Protein AF-A0A381X0J1-F1 (afdb_monomer_lite)

Radius of gyration: 20.76 Å; chains: 1; bounding box: 48×38×44 Å

Foldseek 3Di:
DCVQQVVDPVSVVVSVVVVVVVVVVVVVLCCQAPVQEDCDDDDPVSGDPPTGHDNNVCVVCVCCVVPNPDPPVCVVVVVVVVVCVVCVVVVVD

pLDDT: mean 91.74, std 7.8, range [56.62, 98.44]

Structure (mmCIF, N/CA/C/O backbone):
data_AF-A0A381X0J1-F1
#
_entry.id   AF-A0A381X0J1-F1
#
loop_
_atom_site.group_PDB
_atom_site.id
_atom_site.type_symbol
_atom_site.label_atom_id
_atom_site.label_alt_id
_atom_site.label_comp_id
_atom_site.label_asym_id
_atom_site.label_entity_id
_atom_site.label_seq_id
_atom_site.pdbx_PDB_ins_code
_atom_site.Cartn_x
_atom_site.Cartn_y
_atom_site.Cartn_z
_atom_site.occupancy
_atom_site.B_iso_or_equiv
_atom_site.auth_seq_id
_atom_site.auth_comp_id
_atom_site.auth_asym_id
_atom_site.auth_atom_id
_atom_site.pdbx_PDB_model_num
ATOM 1 N N . MET A 1 1 ? -20.656 -7.529 20.221 1.00 56.62 1 MET A N 1
ATOM 2 C CA . MET A 1 1 ? -20.673 -6.256 19.454 1.00 56.62 1 MET A CA 1
ATOM 3 C C . MET A 1 1 ? -21.297 -5.099 20.231 1.00 56.62 1 MET A C 1
ATOM 5 O O . MET A 1 1 ? -20.644 -4.067 20.314 1.00 56.62 1 MET A O 1
ATOM 9 N N . LYS A 1 2 ? -22.495 -5.248 20.828 1.00 61.88 2 LYS A N 1
ATOM 10 C CA . LYS A 1 2 ? -23.132 -4.173 21.621 1.00 61.88 2 LYS A CA 1
ATOM 11 C C . LYS A 1 2 ? -22.322 -3.701 22.835 1.00 61.88 2 LYS A C 1
ATOM 13 O O . LYS A 1 2 ? -22.351 -2.517 23.120 1.00 61.88 2 LYS A O 1
ATOM 18 N N . GLU A 1 3 ? -21.569 -4.577 23.499 1.00 70.00 3 GLU A N 1
ATOM 19 C CA . GLU A 1 3 ? -20.827 -4.182 24.712 1.00 70.00 3 GLU A CA 1
ATOM 20 C C . GLU A 1 3 ? -19.619 -3.266 24.467 1.00 70.00 3 GLU A C 1
ATOM 22 O O . GLU A 1 3 ? -19.225 -2.539 25.370 1.00 70.00 3 GLU A O 1
ATOM 27 N N . ASN A 1 4 ? -19.061 -3.247 23.251 1.00 74.94 4 ASN A N 1
ATOM 28 C CA . ASN A 1 4 ? -17.871 -2.445 22.948 1.00 74.94 4 ASN A CA 1
ATOM 29 C C . ASN A 1 4 ? -18.198 -1.266 22.021 1.00 74.94 4 ASN A C 1
ATOM 31 O O . ASN A 1 4 ? -18.111 -0.117 22.438 1.00 74.94 4 ASN A O 1
ATOM 35 N N . L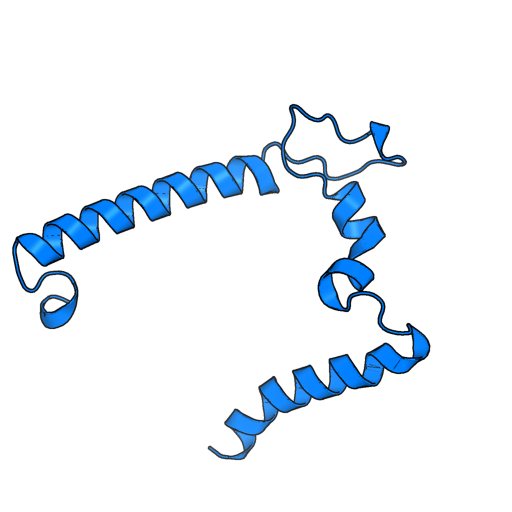EU A 1 5 ? -18.627 -1.532 20.781 1.00 76.94 5 LEU A N 1
ATOM 36 C CA . LEU A 1 5 ? -18.797 -0.479 19.769 1.00 76.94 5 LEU A CA 1
ATOM 37 C C . LEU A 1 5 ? -20.092 0.334 19.939 1.00 76.94 5 LEU A C 1
ATOM 39 O O . LEU A 1 5 ? -20.138 1.513 19.608 1.00 76.94 5 LEU A O 1
ATOM 43 N N . PHE A 1 6 ? -21.144 -0.284 20.480 1.00 87.88 6 PHE A N 1
ATOM 44 C CA . PHE A 1 6 ? -22.483 0.316 20.571 1.00 87.88 6 PHE A CA 1
ATOM 45 C C . PHE A 1 6 ? -23.000 0.394 22.012 1.00 87.88 6 PHE A C 1
ATOM 47 O O . PHE A 1 6 ? -24.203 0.311 22.252 1.00 87.88 6 PHE A O 1
ATOM 54 N N . SER A 1 7 ? -22.092 0.512 22.983 1.00 88.19 7 SER A N 1
ATOM 55 C CA . SER A 1 7 ? 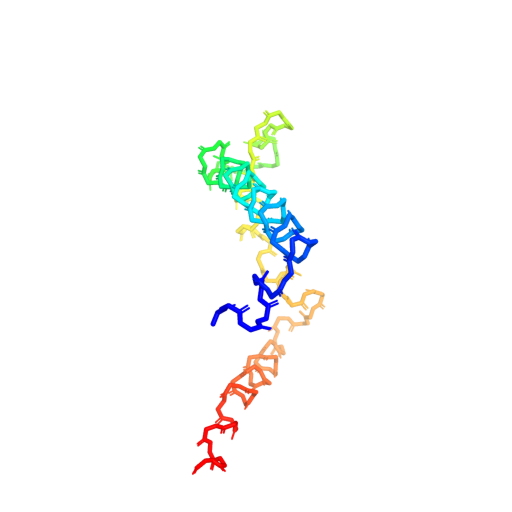-22.431 0.446 24.412 1.00 88.19 7 SER A CA 1
ATOM 56 C C . SER A 1 7 ? -23.050 1.728 24.964 1.00 88.19 7 SER A C 1
ATOM 58 O O . SER A 1 7 ? -23.708 1.702 25.999 1.00 88.19 7 SER A O 1
ATOM 60 N N . SER A 1 8 ? -22.877 2.850 24.267 1.00 90.25 8 SER A N 1
ATOM 61 C CA . SER A 1 8 ? -23.493 4.138 24.584 1.00 90.25 8 SER A CA 1
ATOM 62 C C . SER A 1 8 ? -23.851 4.889 23.300 1.00 90.25 8 SER A C 1
ATOM 64 O O . SER A 1 8 ? -23.362 4.554 22.215 1.00 90.25 8 SER A O 1
ATOM 66 N N . LEU A 1 9 ? -24.688 5.927 23.409 1.00 89.56 9 LEU A N 1
ATOM 67 C CA . LEU A 1 9 ? -25.011 6.807 22.277 1.00 89.56 9 LEU A CA 1
ATOM 68 C C . LEU A 1 9 ? -23.751 7.473 21.703 1.00 89.56 9 LEU A C 1
ATOM 70 O O . LEU A 1 9 ? -23.607 7.559 20.486 1.00 89.56 9 LEU A O 1
ATOM 74 N N . TRP A 1 10 ? -22.808 7.863 22.569 1.00 92.25 10 TRP A N 1
ATOM 75 C CA . TRP A 1 10 ? -21.519 8.419 22.156 1.00 92.25 10 TRP A CA 1
ATOM 76 C C . TRP A 1 10 ? -20.673 7.399 21.387 1.00 92.25 10 TRP A C 1
ATOM 78 O O . TRP A 1 10 ? -20.232 7.681 20.275 1.00 92.25 10 TRP A O 1
ATOM 88 N N . ASN A 1 11 ? -20.516 6.184 21.923 1.00 92.25 11 ASN A N 1
ATOM 89 C CA . ASN A 1 11 ? -19.746 5.125 21.258 1.00 92.25 11 ASN A CA 1
ATOM 90 C C . ASN A 1 11 ? -20.374 4.731 19.915 1.00 92.25 11 ASN A C 1
ATOM 92 O O . ASN A 1 11 ? -19.660 4.513 18.939 1.00 92.25 11 ASN A O 1
ATOM 96 N N . THR A 1 12 ? -21.707 4.726 19.840 1.00 92.44 12 THR A N 1
ATOM 97 C CA . THR A 1 12 ? -22.447 4.483 18.597 1.00 92.44 12 THR A CA 1
ATOM 98 C C . THR A 1 12 ? -22.171 5.570 17.559 1.00 92.44 12 THR A C 1
ATOM 100 O O . THR A 1 12 ? -21.847 5.244 16.420 1.00 92.44 12 THR A O 1
ATOM 103 N N . ALA A 1 13 ? -22.243 6.850 17.938 1.00 95.44 13 ALA A N 1
ATOM 104 C CA . ALA A 1 13 ? -21.971 7.967 17.033 1.00 95.44 13 ALA A CA 1
ATOM 105 C C . ALA A 1 13 ? -20.525 7.948 16.511 1.00 95.44 13 ALA A C 1
ATOM 107 O O . ALA A 1 13 ? -20.306 8.055 15.305 1.00 95.44 13 ALA A O 1
ATOM 108 N N . VAL A 1 14 ? -19.546 7.739 17.398 1.00 95.31 14 VAL A N 1
ATOM 109 C CA . VAL A 1 14 ? -18.127 7.632 17.022 1.00 95.31 14 VAL A CA 1
ATOM 110 C C . VAL A 1 14 ? -17.892 6.427 16.111 1.00 95.31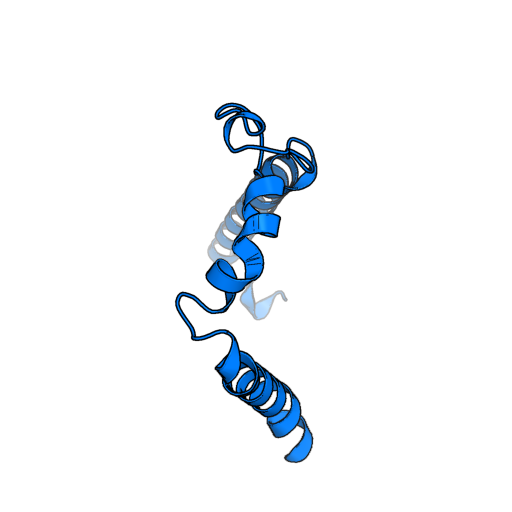 14 VAL A C 1
ATOM 112 O O . VAL A 1 14 ? -17.215 6.554 15.096 1.00 95.31 14 VAL A O 1
ATOM 115 N N . THR A 1 15 ? -18.488 5.274 16.420 1.00 95.19 15 THR A N 1
ATOM 116 C CA . THR A 1 15 ? -18.377 4.071 15.584 1.00 95.19 15 THR A CA 1
ATOM 117 C C . THR A 1 15 ? -18.939 4.303 14.185 1.00 95.19 15 THR A C 1
ATOM 119 O O . THR A 1 15 ? -18.307 3.916 13.206 1.00 95.19 15 THR A O 1
ATOM 122 N N . LEU A 1 16 ? -20.104 4.945 14.069 1.00 95.81 16 LEU A N 1
ATOM 123 C CA . LEU A 1 16 ? -20.704 5.255 12.771 1.00 95.81 16 LEU A CA 1
ATOM 124 C C . LEU A 1 16 ? -19.866 6.263 11.981 1.00 95.81 16 LEU A C 1
ATOM 126 O O . LEU A 1 16 ? -19.670 6.069 10.785 1.00 95.81 16 LEU A O 1
ATOM 130 N N . LEU A 1 17 ? -19.331 7.294 12.641 1.00 97.12 17 LEU A N 1
ATOM 131 C CA . LEU A 1 17 ? -18.443 8.274 12.014 1.00 97.12 17 LEU A CA 1
ATOM 132 C C . LEU A 1 17 ? -17.171 7.607 11.477 1.00 97.12 17 LEU A C 1
ATOM 134 O O . LEU A 1 17 ? -16.811 7.811 10.320 1.00 97.12 17 LEU A O 1
ATOM 138 N N . LEU A 1 18 ? -16.507 6.796 12.304 1.00 97.31 18 LEU A N 1
ATOM 139 C CA . LEU A 1 18 ? -15.303 6.072 11.905 1.00 97.31 18 LEU A CA 1
ATOM 140 C C . LEU A 1 18 ? -15.611 5.072 10.795 1.00 97.31 18 LEU A C 1
ATOM 142 O O . LEU A 1 18 ? -14.875 5.021 9.820 1.00 97.31 18 LEU A O 1
ATOM 146 N N . GLY A 1 19 ? -16.718 4.334 10.894 1.00 97.25 19 GLY A N 1
ATOM 147 C CA . GLY A 1 19 ? -17.156 3.414 9.849 1.00 97.25 19 GLY A CA 1
ATOM 148 C C . GLY A 1 19 ? -17.404 4.126 8.519 1.00 97.25 19 GLY A C 1
ATOM 149 O O . GLY A 1 19 ? -16.912 3.681 7.485 1.00 97.25 19 GLY A O 1
ATOM 150 N N . TRP A 1 20 ? -18.100 5.265 8.543 1.00 98.00 20 TRP A N 1
ATOM 151 C CA . TRP A 1 20 ? -18.319 6.095 7.359 1.00 98.00 20 TRP A CA 1
ATOM 152 C C . TRP A 1 20 ? -17.001 6.605 6.767 1.00 98.00 20 TRP A C 1
ATOM 154 O O . TRP A 1 20 ? -16.776 6.466 5.565 1.00 98.00 20 TRP A O 1
ATOM 164 N N . PHE A 1 21 ? -16.103 7.128 7.607 1.00 98.44 21 PHE A N 1
ATOM 165 C CA . PHE A 1 21 ? -14.788 7.595 7.175 1.00 98.44 21 PHE A CA 1
ATOM 166 C C . PHE A 1 21 ? -13.958 6.463 6.568 1.00 98.44 21 PHE A C 1
ATOM 168 O O . PHE A 1 21 ? -13.387 6.637 5.497 1.00 98.44 21 PHE A O 1
ATOM 175 N N . THR A 1 22 ? -13.921 5.291 7.209 1.00 98.31 22 THR A N 1
ATOM 176 C CA . THR A 1 22 ? -13.216 4.113 6.700 1.00 98.31 22 THR A CA 1
ATOM 177 C C . THR A 1 22 ? -13.755 3.710 5.337 1.00 98.31 22 THR A C 1
ATOM 179 O O . THR A 1 22 ? -12.965 3.558 4.416 1.00 98.31 22 THR A O 1
ATOM 182 N N . VAL A 1 23 ? -15.077 3.597 5.174 1.00 98.38 23 VAL A N 1
ATOM 183 C CA . VAL A 1 23 ? -15.672 3.242 3.877 1.00 98.38 23 VAL A CA 1
ATOM 184 C C . VAL A 1 23 ? -15.301 4.271 2.813 1.00 98.38 23 VAL A C 1
ATOM 186 O O . VAL A 1 23 ? -14.828 3.893 1.745 1.00 98.38 23 VAL A O 1
ATOM 189 N N . HIS A 1 24 ? -15.462 5.564 3.100 1.00 98.25 24 HIS A N 1
ATOM 190 C CA . HIS A 1 24 ? -15.164 6.611 2.129 1.00 98.25 24 HIS A CA 1
ATOM 191 C C . HIS A 1 24 ? -13.678 6.639 1.748 1.00 98.25 24 HIS A C 1
ATOM 193 O O . HIS A 1 24 ? -13.341 6.629 0.567 1.00 98.25 24 HIS A O 1
ATOM 199 N N . PHE A 1 25 ? -12.787 6.591 2.739 1.00 98.25 25 PHE A N 1
ATOM 200 C CA . PHE A 1 25 ? -11.346 6.541 2.520 1.00 98.25 25 PHE A CA 1
ATOM 201 C C . PHE A 1 25 ? -10.938 5.302 1.718 1.00 98.25 25 PHE A C 1
ATOM 203 O O . PHE A 1 25 ? -10.168 5.414 0.769 1.00 98.25 25 PHE A O 1
ATOM 210 N N . THR A 1 26 ? -11.477 4.126 2.051 1.00 98.31 26 THR A N 1
ATOM 211 C CA . THR A 1 26 ? -11.197 2.888 1.320 1.00 98.31 26 THR A CA 1
ATOM 212 C C . THR A 1 26 ? -11.635 2.984 -0.137 1.00 98.31 26 THR A C 1
ATOM 214 O O . THR A 1 26 ? -10.867 2.586 -1.006 1.00 98.31 26 THR A O 1
ATOM 217 N N . LEU A 1 27 ? -12.817 3.537 -0.425 1.00 98.12 27 LEU A N 1
ATOM 218 C CA . LEU A 1 27 ? -13.273 3.720 -1.805 1.00 98.12 27 LEU A CA 1
ATOM 219 C C . LEU A 1 27 ? -12.344 4.656 -2.586 1.00 98.12 27 LEU A C 1
ATOM 221 O O . LEU A 1 27 ? -11.917 4.297 -3.679 1.00 98.12 27 LEU A O 1
ATOM 225 N N . THR A 1 28 ? -11.956 5.791 -2.002 1.00 96.75 28 THR A N 1
ATOM 226 C CA . THR A 1 28 ? -11.010 6.730 -2.626 1.00 96.75 28 THR A CA 1
ATOM 227 C C . THR A 1 28 ? -9.640 6.093 -2.865 1.00 96.75 28 THR A C 1
ATOM 229 O O . THR A 1 28 ? -9.037 6.287 -3.917 1.00 96.75 28 THR A O 1
ATOM 232 N N . VAL A 1 29 ? -9.136 5.302 -1.913 1.00 97.50 29 VAL A N 1
ATOM 233 C CA . VAL A 1 29 ? -7.863 4.586 -2.072 1.00 97.50 29 VAL A CA 1
ATOM 234 C C . VAL A 1 29 ? -7.962 3.514 -3.149 1.00 97.50 29 VAL A C 1
ATOM 236 O O . VAL A 1 29 ? -7.012 3.359 -3.902 1.00 97.50 29 VAL A O 1
ATOM 239 N N . ILE A 1 30 ? -9.072 2.781 -3.247 1.00 98.06 30 ILE A N 1
ATOM 240 C CA . ILE A 1 30 ? -9.278 1.780 -4.304 1.00 98.06 30 ILE A CA 1
ATOM 241 C C . ILE A 1 30 ? -9.304 2.450 -5.676 1.00 98.06 30 ILE A C 1
ATOM 243 O O . ILE A 1 30 ? -8.650 1.966 -6.599 1.00 98.06 30 ILE A O 1
ATOM 247 N N . ASP A 1 31 ? -10.026 3.561 -5.797 1.00 96.94 31 ASP A N 1
ATOM 248 C CA . ASP A 1 31 ? -10.119 4.319 -7.039 1.00 96.94 31 ASP A CA 1
ATOM 249 C C . ASP A 1 31 ? -8.733 4.788 -7.495 1.00 96.94 31 ASP A C 1
ATOM 251 O O . ASP A 1 31 ? -8.264 4.421 -8.571 1.00 96.94 31 ASP A O 1
ATOM 255 N N . TRP A 1 32 ? -7.995 5.446 -6.598 1.00 95.81 32 TRP A N 1
ATOM 256 C CA . TRP A 1 32 ? -6.626 5.881 -6.856 1.00 95.81 32 TRP A CA 1
ATOM 257 C C . TRP A 1 32 ? -5.659 4.715 -7.119 1.00 95.81 32 TRP A C 1
ATOM 259 O O . TRP A 1 32 ? -4.868 4.766 -8.060 1.00 95.81 32 TRP A O 1
ATOM 269 N N . ALA A 1 33 ? -5.675 3.669 -6.292 1.00 96.25 33 ALA A N 1
ATOM 270 C CA . ALA A 1 33 ? -4.668 2.612 -6.323 1.00 96.25 33 ALA A CA 1
ATOM 271 C C . ALA A 1 33 ? -4.906 1.584 -7.424 1.00 96.25 33 ALA A C 1
ATOM 273 O O . ALA A 1 33 ? -3.946 0.952 -7.848 1.00 96.25 33 ALA A O 1
ATOM 274 N N . LEU A 1 34 ? -6.148 1.364 -7.860 1.00 96.12 34 LEU A N 1
ATOM 275 C CA . LEU A 1 34 ? -6.485 0.251 -8.750 1.00 96.12 34 LEU A CA 1
ATOM 276 C C . LEU A 1 34 ? -7.224 0.693 -10.014 1.00 96.12 34 LEU A C 1
ATOM 278 O O . LEU A 1 34 ? -6.891 0.204 -11.093 1.00 96.12 34 LEU A O 1
ATOM 282 N N . ILE A 1 35 ? -8.209 1.587 -9.888 1.00 95.69 35 ILE A N 1
ATOM 283 C CA . ILE A 1 35 ? -9.105 1.956 -10.995 1.00 95.69 35 ILE A CA 1
ATOM 284 C C . ILE A 1 35 ? -8.416 2.964 -11.920 1.00 95.69 35 ILE A C 1
ATOM 286 O O . ILE A 1 35 ? -8.234 2.696 -13.106 1.00 95.69 35 ILE A O 1
ATOM 290 N N . ASP A 1 36 ? -7.955 4.081 -11.364 1.00 95.12 36 ASP A N 1
ATOM 291 C CA . ASP A 1 36 ? -7.290 5.161 -12.098 1.00 95.12 36 ASP A CA 1
ATOM 292 C C . ASP A 1 36 ? -5.767 5.005 -12.197 1.00 95.12 36 ASP A C 1
ATOM 294 O O . ASP A 1 36 ? -5.059 5.880 -12.711 1.00 95.12 36 ASP A O 1
ATOM 298 N N . ALA A 1 37 ? -5.253 3.874 -11.723 1.00 94.44 37 ALA A N 1
ATOM 299 C CA . ALA A 1 37 ? -3.834 3.588 -11.670 1.00 94.44 37 ALA A CA 1
ATOM 300 C C . ALA A 1 37 ? -3.206 3.351 -13.054 1.00 94.44 37 ALA A C 1
ATOM 302 O O . ALA A 1 37 ? -3.828 2.856 -13.998 1.00 94.44 37 ALA A O 1
ATOM 303 N N . VAL A 1 38 ? -1.915 3.660 -13.153 1.00 93.81 38 VAL A N 1
ATOM 304 C CA . VAL A 1 38 ? -1.081 3.359 -14.317 1.00 93.81 38 VAL A CA 1
ATOM 305 C C . VAL A 1 38 ? -0.323 2.063 -14.063 1.00 93.81 38 VAL A C 1
ATOM 307 O O . VAL A 1 38 ? 0.623 2.014 -13.276 1.00 93.81 38 VAL A O 1
ATOM 310 N N . TRP A 1 39 ? -0.747 1.005 -14.748 1.00 92.31 39 TRP A N 1
ATOM 311 C CA . TRP A 1 39 ? -0.230 -0.350 -14.552 1.00 92.31 39 TRP A CA 1
ATOM 312 C C . TRP A 1 39 ? 1.084 -0.634 -15.286 1.00 92.31 39 TRP A C 1
ATOM 314 O O . TRP A 1 39 ? 1.912 -1.388 -14.783 1.00 92.31 39 TRP A O 1
ATOM 324 N N . HIS A 1 40 ? 1.292 -0.013 -16.447 1.00 91.81 40 HIS A N 1
ATOM 325 C CA . HIS A 1 40 ? 2.437 -0.266 -17.322 1.00 91.81 40 HIS A CA 1
ATOM 326 C C . HIS A 1 40 ? 3.048 1.051 -17.800 1.00 91.81 40 HIS A C 1
ATOM 328 O O . HIS A 1 40 ? 2.333 2.029 -18.005 1.00 91.81 40 HIS A O 1
ATOM 334 N N . GLY A 1 41 ? 4.364 1.064 -17.998 1.00 88.88 41 GLY A N 1
ATOM 335 C CA . GLY A 1 41 ? 5.104 2.225 -18.478 1.00 88.88 41 GLY A CA 1
ATOM 336 C C . GLY A 1 41 ? 6.598 1.929 -18.561 1.00 88.88 41 GLY A C 1
ATOM 337 O O . GLY A 1 41 ? 7.133 1.216 -17.714 1.00 88.88 41 GLY A O 1
ATOM 338 N N . GLU A 1 42 ? 7.264 2.457 -19.586 1.00 84.69 42 GLU A N 1
ATOM 339 C CA . GLU A 1 42 ? 8.698 2.221 -19.829 1.00 84.69 42 GLU A CA 1
ATOM 340 C C . GLU A 1 42 ? 9.600 3.279 -19.173 1.00 84.69 42 GLU A C 1
ATOM 342 O O . GLU A 1 42 ? 10.797 3.059 -18.993 1.00 84.69 42 GLU A O 1
ATOM 347 N N . SER A 1 43 ? 9.039 4.428 -18.786 1.00 82.94 43 SER A N 1
ATOM 348 C CA . SER A 1 43 ? 9.764 5.535 -18.160 1.00 82.94 43 SER A CA 1
ATOM 349 C C . SER A 1 43 ? 8.916 6.234 -17.095 1.00 82.94 43 SER A C 1
ATOM 351 O O . SER A 1 43 ? 7.710 6.010 -16.987 1.00 82.94 43 SER 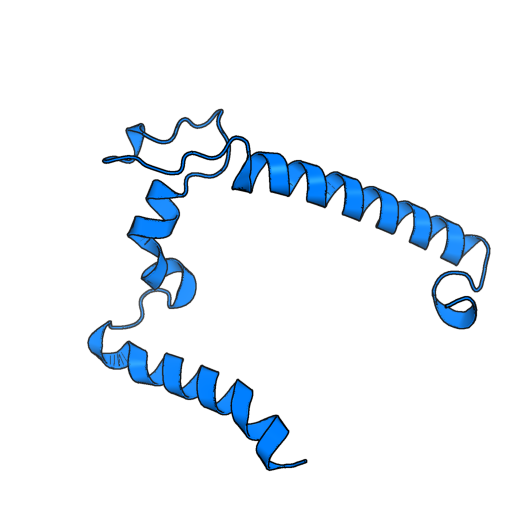A O 1
ATOM 353 N N . ALA A 1 44 ? 9.546 7.106 -16.302 1.00 75.75 44 ALA A N 1
ATOM 354 C CA . ALA A 1 44 ? 8.850 7.910 -15.295 1.00 75.75 44 ALA A CA 1
ATOM 355 C C . ALA A 1 44 ? 7.774 8.829 -15.905 1.00 75.75 44 ALA A C 1
ATOM 357 O O . ALA A 1 44 ? 6.774 9.115 -15.249 1.00 75.75 44 ALA A O 1
ATOM 358 N N . ASP A 1 45 ? 7.944 9.232 -17.167 1.00 84.75 45 ASP A N 1
ATOM 359 C CA . ASP A 1 45 ? 6.994 10.084 -17.890 1.00 84.75 45 ASP A CA 1
ATOM 360 C C . ASP A 1 45 ? 5.678 9.360 -18.203 1.00 84.75 45 ASP A C 1
ATOM 362 O O . ASP A 1 45 ? 4.656 10.001 -18.439 1.00 84.75 45 ASP A O 1
ATOM 366 N N . ALA A 1 46 ? 5.675 8.023 -18.156 1.00 84.81 46 ALA A N 1
ATOM 367 C CA . ALA A 1 46 ? 4.472 7.221 -18.339 1.00 84.81 46 ALA A CA 1
ATOM 368 C C . ALA A 1 46 ? 3.475 7.350 -17.174 1.00 84.81 46 ALA A C 1
ATOM 370 O O . ALA A 1 46 ? 2.361 6.851 -17.291 1.00 84.81 46 ALA A O 1
ATOM 371 N N . CYS A 1 47 ? 3.850 8.003 -16.067 1.00 86.19 47 CYS A N 1
ATOM 372 C CA . CYS A 1 47 ? 3.004 8.194 -14.892 1.00 86.19 47 CYS A CA 1
ATOM 373 C C . CYS A 1 47 ? 2.638 9.676 -14.688 1.00 86.19 47 CYS A C 1
ATOM 375 O O . CYS A 1 47 ? 3.372 10.406 -14.011 1.00 86.19 47 CYS A O 1
ATOM 377 N N . PRO A 1 48 ? 1.498 10.132 -15.244 1.00 83.19 48 PRO A N 1
ATOM 378 C CA . PRO A 1 48 ? 1.018 11.500 -15.080 1.00 83.19 48 PRO A CA 1
ATOM 379 C C . PRO A 1 48 ? 0.728 11.825 -13.611 1.00 83.19 48 PRO A C 1
ATOM 381 O O . PRO A 1 48 ? 0.253 10.975 -12.858 1.00 83.19 48 PRO A O 1
ATOM 384 N N . ARG A 1 49 ? 0.986 13.073 -13.198 1.00 78.12 49 ARG A N 1
ATOM 385 C CA . ARG A 1 49 ? 0.771 13.527 -11.807 1.00 78.12 49 ARG A CA 1
ATOM 386 C C . ARG A 1 49 ? -0.705 13.640 -11.417 1.00 78.12 49 ARG A C 1
ATOM 388 O O . ARG A 1 49 ? -1.009 13.722 -10.235 1.00 78.12 49 ARG A O 1
ATOM 395 N N . ASP A 1 50 ? -1.584 13.705 -12.404 1.00 83.62 50 ASP A N 1
ATOM 396 C CA . ASP A 1 50 ? -3.032 13.870 -12.299 1.00 83.62 50 ASP A CA 1
ATOM 397 C C . ASP A 1 50 ? -3.805 12.544 -12.419 1.00 83.62 50 ASP A C 1
ATOM 399 O O . ASP A 1 50 ? -5.033 12.547 -12.415 1.00 83.62 50 ASP A O 1
ATOM 403 N N . ARG A 1 51 ? -3.102 11.407 -12.505 1.00 85.75 51 ARG A N 1
ATOM 404 C CA . ARG A 1 51 ? -3.687 10.056 -12.515 1.00 85.75 51 ARG A CA 1
ATOM 405 C C . ARG A 1 51 ? -3.531 9.370 -11.151 1.00 85.75 51 ARG A C 1
ATOM 407 O O . ARG A 1 51 ? -2.991 9.940 -10.202 1.00 85.75 51 ARG A O 1
ATOM 414 N N . GLY A 1 52 ? -4.037 8.139 -11.056 1.00 91.19 52 GLY A N 1
ATOM 415 C CA . GLY A 1 52 ? -3.922 7.289 -9.875 1.00 91.19 52 GLY A CA 1
ATOM 416 C C . GLY A 1 52 ? -2.490 6.822 -9.579 1.00 91.19 52 GLY A C 1
ATOM 417 O O . GLY A 1 52 ? -1.497 7.393 -10.031 1.00 91.19 52 GLY A O 1
ATOM 418 N N . ALA A 1 53 ? -2.362 5.749 -8.805 1.00 94.06 53 ALA A N 1
ATOM 419 C CA . ALA A 1 53 ? -1.073 5.182 -8.431 1.00 94.06 53 ALA A CA 1
ATOM 420 C C . ALA A 1 53 ? -0.254 4.733 -9.656 1.00 94.06 53 ALA A C 1
ATOM 422 O O . ALA A 1 53 ? -0.774 4.157 -10.609 1.00 94.06 53 ALA A O 1
ATOM 423 N N . CYS A 1 54 ? 1.061 4.943 -9.606 1.00 93.88 54 CYS A N 1
ATOM 424 C CA . CYS A 1 54 ? 1.995 4.506 -10.642 1.00 93.88 54 CYS A CA 1
ATOM 425 C C . CYS A 1 54 ? 2.584 3.130 -10.292 1.00 93.88 54 CYS A C 1
ATOM 427 O O . CYS A 1 54 ? 3.619 3.029 -9.624 1.00 93.88 54 CYS A O 1
ATOM 429 N N . TRP A 1 55 ? 1.952 2.053 -10.758 1.00 93.44 55 TRP A N 1
ATOM 430 C CA . TRP A 1 55 ? 2.464 0.696 -10.540 1.00 93.44 55 TRP A CA 1
ATOM 431 C C . TRP A 1 55 ? 3.696 0.382 -11.379 1.00 93.44 55 TRP A C 1
ATOM 433 O O . TRP A 1 55 ? 4.510 -0.431 -10.946 1.00 93.44 55 TRP A O 1
ATOM 443 N N . ALA A 1 56 ? 3.909 1.065 -12.508 1.00 92.31 56 ALA A N 1
ATOM 444 C CA . ALA A 1 56 ? 5.160 0.959 -13.261 1.00 92.31 56 ALA A CA 1
ATOM 445 C C . ALA A 1 56 ? 6.380 1.316 -12.384 1.00 92.31 56 ALA A C 1
ATOM 447 O O . ALA A 1 56 ? 7.386 0.609 -12.379 1.00 92.31 56 ALA A O 1
ATOM 448 N N . PHE A 1 57 ? 6.267 2.354 -11.546 1.00 91.75 57 PHE A N 1
ATOM 449 C CA . PHE A 1 57 ? 7.316 2.716 -10.590 1.00 91.75 57 PHE A CA 1
ATOM 450 C C . PHE A 1 57 ? 7.423 1.709 -9.441 1.00 91.75 57 PHE A C 1
ATOM 452 O O . PHE A 1 57 ? 8.524 1.272 -9.097 1.00 91.75 57 PHE A O 1
ATOM 459 N N . VAL A 1 58 ? 6.286 1.334 -8.845 1.00 93.69 58 VAL A N 1
ATOM 460 C CA . VAL A 1 58 ? 6.256 0.412 -7.699 1.00 93.69 58 VAL A CA 1
ATOM 461 C C . VAL A 1 58 ? 6.867 -0.934 -8.082 1.00 93.69 58 VAL A C 1
ATOM 463 O O . VAL A 1 58 ? 7.695 -1.460 -7.345 1.00 93.69 58 VAL A O 1
ATOM 466 N N . THR A 1 59 ? 6.525 -1.464 -9.256 1.00 93.00 59 THR A N 1
ATOM 467 C CA . THR A 1 59 ? 7.082 -2.723 -9.766 1.00 93.00 59 THR A CA 1
ATOM 468 C C . THR A 1 59 ? 8.551 -2.587 -10.150 1.00 93.00 59 THR A C 1
ATOM 470 O O . THR A 1 59 ? 9.325 -3.488 -9.853 1.00 93.00 59 THR A O 1
ATOM 473 N N . ALA A 1 60 ? 8.998 -1.454 -10.698 1.00 92.75 60 ALA A N 1
ATOM 474 C CA . ALA A 1 60 ? 10.421 -1.229 -10.962 1.00 92.75 60 ALA A CA 1
ATOM 475 C C . ALA A 1 60 ? 11.277 -1.132 -9.680 1.00 92.75 60 ALA A C 1
ATOM 477 O O . ALA A 1 60 ? 12.485 -1.372 -9.717 1.00 92.75 60 ALA A O 1
ATOM 478 N N . ARG A 1 61 ? 10.680 -0.762 -8.537 1.00 92.56 61 ARG A N 1
ATOM 479 C CA . ARG A 1 61 ? 11.389 -0.488 -7.270 1.00 92.56 61 ARG A CA 1
ATOM 480 C C . ARG A 1 61 ? 10.928 -1.349 -6.093 1.00 92.56 61 ARG A C 1
ATOM 482 O O . ARG A 1 61 ? 11.284 -1.050 -4.953 1.00 92.56 61 ARG A O 1
ATOM 489 N N . TRP A 1 62 ? 10.195 -2.434 -6.340 1.00 93.75 62 TRP A N 1
ATOM 490 C CA . TRP A 1 62 ? 9.530 -3.215 -5.290 1.00 93.75 62 TRP A CA 1
ATOM 491 C C . TRP A 1 62 ? 10.496 -3.723 -4.209 1.00 93.75 62 TRP A C 1
ATOM 493 O O . TRP A 1 62 ? 10.198 -3.625 -3.020 1.00 93.75 62 TRP A O 1
ATOM 503 N N . GLN A 1 63 ? 11.691 -4.186 -4.598 1.00 93.81 63 GLN A N 1
ATOM 504 C CA . GLN A 1 63 ? 12.7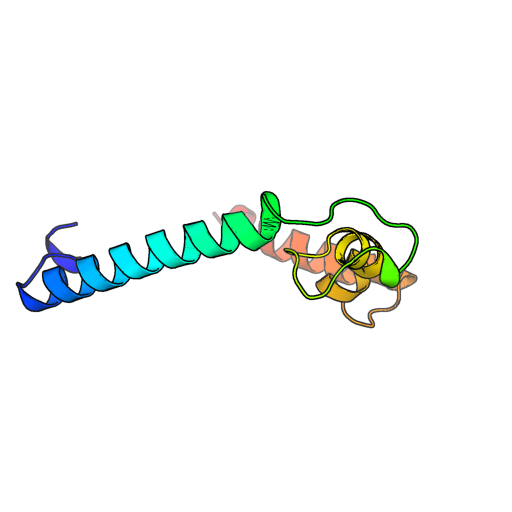01 -4.658 -3.645 1.00 93.81 63 GLN A CA 1
ATOM 505 C C . GLN A 1 63 ? 13.175 -3.536 -2.720 1.00 93.81 63 GLN A C 1
ATOM 507 O O . GLN A 1 63 ? 13.326 -3.750 -1.524 1.00 93.81 63 GLN A O 1
ATOM 512 N N . GLN A 1 64 ? 13.366 -2.326 -3.245 1.00 94.56 64 GLN A N 1
ATOM 513 C CA . GLN A 1 64 ? 13.796 -1.184 -2.441 1.00 94.56 64 GLN A CA 1
ATOM 514 C C . GLN A 1 64 ? 12.672 -0.667 -1.533 1.00 94.56 64 GLN A C 1
ATOM 516 O O . GLN A 1 64 ? 12.949 -0.192 -0.437 1.00 94.56 64 GLN A O 1
ATOM 521 N N . ILE A 1 65 ? 11.409 -0.780 -1.952 1.00 94.56 65 ILE A N 1
ATOM 522 C CA . ILE A 1 65 ? 10.252 -0.409 -1.123 1.00 94.56 65 ILE A CA 1
ATOM 523 C C . ILE A 1 65 ? 10.121 -1.354 0.078 1.00 94.56 65 ILE A C 1
ATOM 525 O O . ILE A 1 65 ? 9.910 -0.894 1.195 1.00 94.56 65 ILE A O 1
ATOM 529 N N . ILE A 1 66 ? 10.270 -2.665 -0.138 1.00 94.19 66 ILE A N 1
ATOM 530 C CA . ILE A 1 66 ? 10.098 -3.671 0.922 1.00 94.19 66 ILE A CA 1
ATOM 531 C C . ILE A 1 66 ? 11.344 -3.783 1.809 1.00 94.19 66 ILE A C 1
ATOM 533 O O . ILE A 1 66 ? 11.228 -3.888 3.028 1.00 94.19 66 ILE A O 1
ATOM 537 N N . TYR A 1 67 ? 12.538 -3.777 1.212 1.00 95.12 67 TYR A N 1
ATOM 538 C CA . TYR A 1 67 ? 13.793 -4.068 1.913 1.00 95.12 67 TYR A CA 1
ATOM 539 C C . TYR A 1 67 ? 14.662 -2.828 2.159 1.00 95.12 67 TYR A C 1
ATOM 541 O O . TYR A 1 67 ? 15.671 -2.919 2.855 1.00 95.12 67 TYR A O 1
ATOM 549 N N . GLY A 1 68 ? 14.315 -1.661 1.613 1.00 93.69 68 GLY A N 1
ATOM 550 C CA . GLY A 1 68 ? 15.176 -0.480 1.667 1.00 93.69 68 GLY A CA 1
ATOM 551 C C . GLY A 1 68 ? 16.460 -0.666 0.852 1.00 93.69 68 GLY A C 1
ATOM 552 O O . GLY A 1 68 ? 16.473 -1.317 -0.190 1.00 93.69 68 GLY A O 1
ATOM 553 N N . GLN A 1 69 ? 17.571 -0.108 1.336 1.00 93.75 69 GLN A N 1
ATOM 554 C CA . GLN A 1 69 ? 18.897 -0.236 0.708 1.00 93.75 69 GLN A CA 1
ATOM 555 C C . GLN A 1 69 ? 19.626 -1.539 1.099 1.00 93.75 69 GLN A C 1
ATOM 557 O O . GLN A 1 69 ? 20.852 -1.569 1.203 1.00 93.75 69 GLN A O 1
ATOM 562 N N . TYR A 1 70 ? 18.888 -2.621 1.363 1.00 95.00 70 TYR A N 1
ATOM 563 C CA . TYR A 1 70 ? 19.483 -3.882 1.798 1.00 95.00 70 TYR A CA 1
ATOM 564 C C . TYR A 1 70 ? 20.285 -4.540 0.661 1.00 95.00 70 TYR A C 1
ATOM 566 O O . TYR A 1 70 ? 19.779 -4.634 -0.461 1.00 95.00 70 TYR A O 1
ATOM 574 N N . PRO A 1 71 ? 21.513 -5.037 0.911 1.00 94.88 71 PRO A N 1
ATOM 575 C CA . PRO A 1 71 ? 22.303 -5.692 -0.124 1.00 94.88 71 PRO A CA 1
ATOM 576 C C . PRO A 1 71 ? 21.560 -6.890 -0.723 1.00 94.88 71 PRO A C 1
ATOM 578 O O . PRO A 1 71 ? 21.169 -7.805 0.003 1.00 94.88 71 PRO A O 1
ATOM 581 N N . GLY A 1 72 ? 21.421 -6.915 -2.053 1.00 94.12 72 GLY A N 1
ATOM 582 C CA . GLY A 1 72 ? 20.660 -7.948 -2.769 1.00 94.12 72 GLY A CA 1
ATOM 583 C C . GLY A 1 72 ? 21.089 -9.377 -2.416 1.00 94.12 72 GLY A C 1
ATOM 584 O O . GLY A 1 72 ? 20.253 -10.238 -2.154 1.00 94.12 72 GLY A O 1
ATOM 585 N N . ALA A 1 73 ? 22.400 -9.610 -2.296 1.00 95.88 73 ALA A N 1
ATOM 586 C CA . ALA A 1 73 ? 22.970 -10.912 -1.936 1.00 95.88 73 ALA A CA 1
ATOM 587 C C . ALA A 1 73 ? 22.604 -11.392 -0.518 1.00 95.88 73 ALA A C 1
ATOM 589 O O . ALA A 1 73 ? 22.727 -12.576 -0.213 1.00 95.88 73 ALA A O 1
ATOM 590 N N . LEU A 1 74 ? 22.172 -10.487 0.365 1.00 97.12 74 LEU A N 1
ATOM 591 C CA . LEU A 1 74 ? 21.831 -10.800 1.749 1.00 97.12 74 LEU A CA 1
ATOM 592 C C . LEU A 1 74 ? 20.319 -10.885 1.984 1.00 97.12 74 LEU A C 1
ATOM 594 O O . LEU A 1 74 ? 19.926 -11.213 3.102 1.00 97.12 74 LEU A O 1
ATOM 598 N N . LEU A 1 75 ? 19.470 -10.627 0.977 1.00 95.94 75 LEU A N 1
ATOM 599 C CA . LEU A 1 75 ? 18.006 -10.594 1.137 1.00 95.94 75 LEU A CA 1
ATOM 600 C C . LEU A 1 75 ? 17.437 -11.864 1.781 1.00 95.94 75 LEU A C 1
ATOM 602 O O . LEU A 1 75 ? 16.448 -11.789 2.510 1.00 95.94 75 LEU A O 1
ATOM 606 N N . TRP A 1 76 ? 18.101 -13.012 1.602 1.00 95.88 76 TRP A N 1
ATOM 607 C CA . TRP A 1 76 ? 17.759 -14.263 2.282 1.00 95.88 76 TRP A CA 1
ATOM 608 C C . TRP A 1 76 ? 17.627 -14.097 3.801 1.00 95.88 76 TRP A C 1
ATOM 610 O O . TRP A 1 76 ? 16.738 -14.697 4.384 1.00 95.88 76 TRP A O 1
ATOM 620 N N . ARG A 1 77 ? 18.426 -13.236 4.447 1.00 96.62 77 ARG A N 1
ATOM 621 C CA . ARG A 1 77 ? 18.340 -12.978 5.895 1.00 96.62 77 ARG A CA 1
ATOM 622 C C . ARG A 1 77 ? 16.990 -12.392 6.283 1.00 96.62 77 ARG A C 1
ATOM 624 O O . ARG A 1 77 ? 16.393 -12.820 7.266 1.00 96.62 77 ARG A O 1
ATOM 631 N N . VAL A 1 78 ? 16.509 -11.426 5.502 1.00 96.31 78 VAL A N 1
ATOM 632 C CA . VAL A 1 78 ? 15.220 -10.772 5.746 1.00 96.31 78 VAL A CA 1
ATOM 633 C C . VAL A 1 78 ? 14.074 -11.737 5.445 1.00 96.31 78 VAL A C 1
ATOM 635 O O . VAL A 1 78 ? 13.143 -11.844 6.238 1.00 96.31 78 VAL A O 1
ATOM 638 N N . HIS A 1 79 ? 14.175 -12.513 4.362 1.00 96.44 79 HIS A N 1
ATOM 639 C CA . HIS A 1 79 ? 13.208 -13.572 4.065 1.00 96.44 79 HIS A CA 1
ATOM 640 C C . HIS A 1 79 ? 13.136 -14.624 5.182 1.00 96.44 79 HIS A C 1
ATOM 642 O O . HIS A 1 79 ? 12.040 -14.983 5.607 1.00 96.44 79 HIS A O 1
ATOM 648 N N . THR A 1 80 ? 14.280 -15.071 5.709 1.00 97.12 80 THR A N 1
ATOM 649 C CA . THR A 1 80 ? 14.339 -16.008 6.837 1.00 97.12 80 THR A 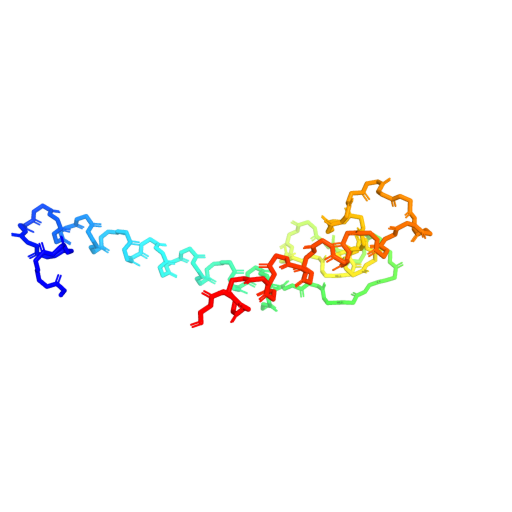CA 1
ATOM 650 C C . THR A 1 80 ? 13.739 -15.395 8.098 1.00 97.12 80 THR A C 1
ATOM 652 O O . THR A 1 80 ? 12.977 -16.067 8.786 1.00 97.12 80 THR A O 1
ATOM 655 N N . ALA A 1 81 ? 14.020 -14.122 8.394 1.00 96.38 81 ALA A N 1
ATOM 656 C CA . ALA A 1 81 ? 13.427 -13.434 9.538 1.00 96.38 81 ALA A CA 1
ATOM 657 C C . ALA A 1 81 ? 11.892 -13.378 9.439 1.00 96.38 81 ALA A C 1
ATOM 659 O O . ALA A 1 81 ? 11.210 -13.720 10.404 1.00 96.38 81 ALA A O 1
ATOM 660 N N . PHE A 1 82 ? 11.343 -13.031 8.267 1.00 96.00 82 PHE A N 1
ATOM 661 C CA . PHE A 1 82 ? 9.895 -13.060 8.034 1.00 96.00 82 PHE A CA 1
ATOM 662 C C . PHE A 1 82 ? 9.309 -14.469 8.167 1.00 96.00 82 PHE A C 1
ATOM 664 O O . PHE A 1 82 ? 8.270 -14.640 8.803 1.00 96.00 82 PHE A O 1
ATOM 671 N N . ALA A 1 83 ? 9.978 -15.485 7.618 1.00 97.06 83 ALA A N 1
ATOM 672 C CA . ALA A 1 83 ? 9.532 -16.871 7.724 1.00 97.06 83 ALA A CA 1
ATOM 673 C C . ALA A 1 83 ? 9.507 -17.356 9.183 1.00 97.06 83 ALA A C 1
ATOM 675 O O . ALA A 1 83 ? 8.527 -17.960 9.611 1.00 97.06 83 ALA A O 1
ATOM 676 N N . LEU A 1 84 ? 10.542 -17.050 9.971 1.00 96.88 84 LEU A N 1
ATOM 677 C CA . LEU A 1 84 ? 10.587 -17.387 11.395 1.00 96.88 84 LEU A CA 1
ATOM 678 C C . LEU A 1 84 ? 9.489 -16.662 12.179 1.00 96.88 84 LEU A C 1
ATOM 680 O O . LEU A 1 84 ? 8.800 -17.296 12.973 1.00 96.88 84 LEU A O 1
ATOM 684 N N . ALA A 1 85 ? 9.283 -15.366 11.928 1.00 96.12 85 ALA A N 1
ATOM 685 C CA . ALA A 1 85 ? 8.214 -14.598 12.565 1.00 96.12 85 ALA A CA 1
ATOM 686 C C . ALA A 1 85 ? 6.821 -15.176 12.264 1.00 96.12 85 ALA A C 1
ATOM 688 O O . ALA A 1 85 ? 5.955 -15.173 13.137 1.00 96.12 85 ALA A O 1
ATOM 689 N N . LEU A 1 86 ? 6.618 -15.702 11.051 1.00 96.00 86 LEU A N 1
ATOM 690 C CA . LEU A 1 86 ? 5.376 -16.361 10.666 1.00 96.00 86 LEU A CA 1
ATOM 691 C C . LEU A 1 86 ? 5.228 -17.747 11.307 1.00 96.00 86 LEU A C 1
ATOM 693 O O . LEU A 1 86 ? 4.150 -18.058 11.789 1.00 96.00 86 LEU A O 1
ATOM 697 N N . VAL A 1 87 ? 6.275 -18.579 11.315 1.00 96.31 87 VAL A N 1
ATOM 698 C CA . VAL A 1 87 ? 6.193 -20.002 11.708 1.00 96.31 87 VAL A CA 1
ATOM 699 C C . VAL A 1 87 ? 6.269 -20.213 13.220 1.00 96.31 87 VAL A C 1
ATOM 701 O O . VAL A 1 87 ? 5.526 -21.035 13.756 1.00 96.31 87 VAL A O 1
ATOM 704 N N . LEU A 1 88 ? 7.140 -19.486 13.925 1.00 95.38 88 LEU A N 1
ATOM 705 C CA . LEU A 1 88 ? 7.394 -19.711 15.353 1.00 95.38 88 LEU A CA 1
ATOM 706 C C . LEU A 1 88 ? 6.120 -19.666 16.217 1.00 95.38 88 LEU A C 1
ATOM 708 O O . LEU A 1 88 ? 5.946 -20.583 17.017 1.00 95.38 88 LEU A O 1
ATOM 712 N N . PRO A 1 89 ? 5.180 -18.711 16.051 1.00 94.31 89 PRO A N 1
ATOM 713 C CA . PRO A 1 89 ? 3.947 -18.693 16.840 1.00 94.31 89 PRO A CA 1
ATOM 714 C C . PRO A 1 89 ? 3.090 -19.958 16.704 1.00 94.31 89 PRO A C 1
ATOM 716 O O . PRO A 1 89 ? 2.349 -20.285 17.627 1.00 94.31 89 PRO A O 1
ATOM 719 N N . PHE A 1 90 ? 3.175 -20.666 15.573 1.00 93.62 90 PHE A N 1
ATOM 720 C CA . PHE A 1 90 ? 2.465 -21.929 15.359 1.00 93.62 90 PHE A CA 1
ATOM 721 C C . PHE A 1 90 ? 3.241 -23.140 15.881 1.00 93.62 90 PHE A C 1
ATOM 723 O O . PHE A 1 90 ? 2.624 -24.149 16.185 1.00 93.62 90 PHE A O 1
ATOM 730 N N . ALA A 1 91 ? 4.567 -23.046 16.011 1.00 89.12 91 ALA A N 1
ATOM 731 C CA . ALA A 1 91 ? 5.403 -24.117 16.554 1.00 89.12 91 ALA A CA 1
ATOM 732 C C . ALA A 1 91 ? 5.311 -24.250 18.089 1.00 89.12 91 ALA A C 1
ATOM 734 O O . ALA A 1 91 ? 5.670 -25.291 18.631 1.00 89.12 91 ALA A O 1
ATOM 735 N N . PHE A 1 92 ? 4.854 -23.200 18.783 1.00 84.06 92 PHE A N 1
ATOM 736 C CA . PHE A 1 92 ? 4.666 -23.168 20.243 1.00 84.06 92 PHE A CA 1
ATOM 737 C C . PHE A 1 92 ? 3.199 -23.306 20.688 1.00 84.06 92 PHE A C 1
ATOM 739 O O . PHE A 1 92 ? 2.906 -23.136 21.873 1.00 84.06 92 PHE A O 1
ATOM 746 N N . ARG A 1 93 ? 2.279 -23.553 19.751 1.00 71.31 93 ARG A N 1
ATOM 747 C CA . ARG A 1 93 ? 0.893 -23.941 20.041 1.00 71.31 93 ARG A CA 1
ATOM 748 C C . ARG A 1 93 ? 0.768 -25.454 20.031 1.00 71.31 93 ARG A C 1
ATOM 750 O O . ARG A 1 93 ? -0.026 -25.950 20.855 1.00 71.31 93 ARG A O 1
#

Sequence (93 aa):
MKENLFSSLWNTAVTLLLGWFTVHFTLTVIDWALIDAVWHGESADACPRDRGACWAFVTARWQQIIYGQYPGALLWRVHTAFALALVLPFAFR

Secondary structure (DSSP, 8-state):
-TTTTTSSHHHHHHHHHHHHHHHHHHHHHHIIIIIS-B---SSGGGS-TTSS-BHHHHHHTHHHHHHSS--GGGHHHHHHHHHHHHHHHHHT-

Organism: NCBI:txid408172